Protein AF-A0A9D5Z5T9-F1 (afdb_monomer)

Structure (mmCIF, N/CA/C/O backbone):
data_AF-A0A9D5Z5T9-F1
#
_entry.id   AF-A0A9D5Z5T9-F1
#
loop_
_atom_site.group_PDB
_atom_site.id
_atom_site.type_symbol
_atom_site.label_atom_id
_atom_site.label_alt_id
_atom_site.label_comp_id
_atom_site.label_asym_id
_atom_site.label_entity_id
_atom_site.label_seq_id
_atom_site.pdbx_PDB_ins_code
_atom_site.Cartn_x
_atom_site.Cartn_y
_atom_site.Cartn_z
_atom_site.occupancy
_atom_site.B_iso_or_equiv
_atom_site.auth_seq_id
_atom_site.auth_comp_id
_atom_site.auth_asym_id
_atom_site.auth_atom_id
_atom_site.pdbx_PDB_model_num
ATOM 1 N N . MET A 1 1 ? -30.101 -2.945 48.707 1.00 80.62 1 MET A N 1
ATOM 2 C CA . MET A 1 1 ? -30.154 -3.036 50.178 1.00 80.62 1 MET A CA 1
ATOM 3 C C . MET A 1 1 ? -31.495 -2.490 50.604 1.00 80.62 1 MET A C 1
ATOM 5 O O . MET A 1 1 ? -31.836 -1.400 50.156 1.00 80.62 1 MET A O 1
ATOM 9 N N . ASP A 1 2 ? -32.255 -3.248 51.387 1.00 92.38 2 ASP A N 1
ATOM 10 C CA . ASP A 1 2 ? -33.464 -2.722 52.011 1.00 92.38 2 ASP A CA 1
ATOM 11 C C . ASP A 1 2 ? -33.043 -1.809 53.168 1.00 92.38 2 ASP A C 1
ATOM 13 O O . ASP A 1 2 ? -32.419 -2.242 54.134 1.00 92.38 2 ASP A O 1
ATOM 17 N N . THR A 1 3 ? -33.300 -0.510 53.030 1.00 92.19 3 THR A N 1
ATOM 18 C CA . THR A 1 3 ? -32.899 0.470 54.041 1.00 92.19 3 THR A CA 1
ATOM 19 C C . THR A 1 3 ? -33.743 0.369 55.304 1.00 92.19 3 THR A C 1
ATOM 21 O O . THR A 1 3 ? -33.235 0.681 56.374 1.00 92.19 3 THR A O 1
ATOM 24 N N . HIS A 1 4 ? -35.000 -0.073 55.210 1.00 93.19 4 HIS A N 1
ATOM 25 C CA . HIS A 1 4 ? -35.874 -0.205 56.374 1.00 93.19 4 HIS A CA 1
ATOM 26 C C . HIS A 1 4 ? -35.489 -1.406 57.229 1.00 93.19 4 HIS A C 1
ATOM 28 O O . HIS A 1 4 ? -35.455 -1.284 58.452 1.00 93.19 4 HIS A O 1
ATOM 34 N N . GLU A 1 5 ? -35.138 -2.526 56.595 1.00 95.56 5 GLU A N 1
ATOM 35 C CA . GLU A 1 5 ? -34.626 -3.704 57.298 1.00 95.56 5 GLU A CA 1
ATOM 36 C C . GLU A 1 5 ? -33.344 -3.364 58.070 1.00 95.56 5 GLU A C 1
ATOM 38 O O . GLU A 1 5 ? -33.269 -3.597 59.273 1.00 95.56 5 GLU A O 1
ATOM 43 N N . VAL A 1 6 ? -32.380 -2.703 57.418 1.00 95.56 6 VAL A N 1
ATOM 44 C CA . VAL A 1 6 ? -31.098 -2.341 58.046 1.00 95.56 6 VAL A CA 1
ATOM 45 C C . VAL A 1 6 ? -31.261 -1.313 59.168 1.00 95.56 6 VAL A C 1
ATOM 47 O O . VAL A 1 6 ? -30.614 -1.444 60.204 1.00 95.56 6 VAL A O 1
ATOM 50 N N . ILE A 1 7 ? -32.135 -0.312 59.010 1.00 96.50 7 ILE A N 1
ATOM 51 C CA . ILE A 1 7 ? -32.468 0.615 60.108 1.00 96.50 7 ILE A CA 1
ATOM 52 C C . ILE A 1 7 ? -33.096 -0.159 61.278 1.00 96.50 7 ILE A C 1
ATOM 54 O O . ILE A 1 7 ? -32.720 0.061 62.430 1.00 96.50 7 ILE A O 1
ATOM 58 N N . GLY A 1 8 ? -33.996 -1.106 60.995 1.00 96.12 8 GLY A N 1
ATOM 59 C CA . GLY A 1 8 ? -34.586 -1.995 61.998 1.00 96.12 8 GLY A CA 1
ATOM 60 C C . GLY A 1 8 ? -33.529 -2.775 62.782 1.00 96.12 8 GLY A C 1
ATOM 61 O O . GLY A 1 8 ? -33.534 -2.741 64.009 1.00 96.12 8 GLY A O 1
ATOM 62 N N . THR A 1 9 ? -32.566 -3.392 62.095 1.00 95.62 9 THR A N 1
ATOM 63 C CA . THR A 1 9 ? -31.444 -4.107 62.724 1.00 95.62 9 THR A CA 1
ATOM 64 C C . THR A 1 9 ? -30.583 -3.184 63.590 1.00 95.62 9 THR A C 1
ATOM 66 O O . THR A 1 9 ? -30.284 -3.510 64.735 1.00 95.62 9 THR A O 1
ATOM 69 N N . LEU A 1 10 ? -30.213 -2.002 63.087 1.00 95.50 10 LEU A N 1
ATOM 70 C CA . LEU A 1 10 ? -29.382 -1.043 63.826 1.00 95.50 10 LEU A CA 1
ATOM 71 C C . LEU A 1 10 ? -30.065 -0.545 65.110 1.00 95.50 10 LEU A C 1
ATOM 73 O O . LEU A 1 10 ? -29.407 -0.397 66.137 1.00 95.50 10 LEU A O 1
ATOM 77 N N . THR A 1 11 ? -31.381 -0.329 65.070 1.00 96.06 11 THR A N 1
ATOM 78 C CA . THR A 1 11 ? -32.150 0.113 66.247 1.00 96.06 11 THR A CA 1
ATOM 79 C C . THR A 1 11 ? -32.415 -1.011 67.253 1.00 96.06 11 THR A C 1
ATOM 81 O O . THR A 1 11 ? -32.335 -0.775 68.453 1.00 96.06 11 THR A O 1
ATOM 84 N N . ALA A 1 12 ? -32.707 -2.233 66.795 1.00 95.56 12 ALA A N 1
ATOM 85 C CA . ALA A 1 12 ? -33.095 -3.342 67.671 1.00 95.56 12 ALA A CA 1
ATOM 86 C C . ALA A 1 12 ? -31.909 -4.150 68.223 1.00 95.56 12 ALA A C 1
ATOM 88 O O . ALA A 1 12 ? -31.995 -4.692 69.322 1.00 95.56 12 ALA A O 1
ATOM 89 N N . GLU A 1 13 ? -30.822 -4.262 67.459 1.00 95.19 13 GLU A N 1
ATOM 90 C CA . GLU A 1 13 ? -29.711 -5.179 67.752 1.00 95.19 13 GLU A CA 1
ATOM 91 C C . GLU A 1 13 ? -28.433 -4.442 68.183 1.00 95.19 13 GLU A C 1
ATOM 93 O O . GLU A 1 13 ? -27.592 -5.007 68.880 1.00 95.19 13 GLU A O 1
ATOM 98 N N . TYR A 1 14 ? -28.313 -3.159 67.824 1.00 93.25 14 TYR A N 1
ATOM 99 C CA . TYR A 1 14 ? -27.165 -2.303 68.148 1.00 93.25 14 TYR A CA 1
ATOM 100 C C . TYR A 1 14 ? -27.533 -1.080 69.008 1.00 93.25 14 TYR A C 1
ATOM 102 O O . TYR A 1 14 ? -26.662 -0.252 69.271 1.00 93.25 14 TYR A O 1
ATOM 110 N N . ASP A 1 15 ? -28.795 -0.983 69.452 1.00 94.88 15 ASP A N 1
ATOM 111 C CA . ASP A 1 15 ? -29.329 0.045 70.368 1.00 94.88 15 ASP A CA 1
ATOM 112 C C . ASP A 1 15 ? -29.079 1.498 69.903 1.00 94.88 15 ASP A C 1
ATOM 114 O O . ASP A 1 15 ? -28.952 2.428 70.699 1.00 94.88 15 ASP A O 1
ATOM 118 N N . LEU A 1 16 ? -28.977 1.702 68.584 1.00 96.81 16 LEU A N 1
ATOM 119 C CA . LEU A 1 16 ? -28.873 3.029 67.978 1.00 96.81 16 LEU A CA 1
ATOM 120 C C . LEU A 1 16 ? -30.243 3.703 67.999 1.00 96.81 16 LEU A C 1
ATOM 122 O O . LEU A 1 16 ? -31.250 3.095 67.628 1.00 96.81 16 LEU A O 1
ATOM 126 N N . ASP A 1 17 ? -30.291 4.990 68.342 1.00 96.56 17 ASP A N 1
ATOM 127 C CA . ASP A 1 17 ? -31.519 5.747 68.117 1.00 96.56 17 ASP A CA 1
ATOM 128 C C . ASP A 1 17 ? -31.805 5.875 66.608 1.00 96.56 17 ASP A C 1
ATOM 130 O O . ASP A 1 17 ? -30.920 5.734 65.757 1.00 96.56 17 ASP A O 1
ATOM 134 N N . LEU A 1 18 ? -33.062 6.157 66.261 1.00 95.88 18 LEU A N 1
ATOM 135 C CA . LEU A 1 18 ? -33.496 6.219 64.866 1.00 95.88 18 LEU A CA 1
ATOM 136 C C . LEU A 1 18 ? -32.648 7.186 64.018 1.00 95.88 18 LEU A C 1
ATOM 138 O O . LEU A 1 18 ? -32.302 6.859 62.885 1.00 95.88 18 LEU A O 1
ATOM 142 N N . LYS A 1 19 ? -32.259 8.345 64.566 1.00 96.62 19 LYS A N 1
ATOM 143 C CA . LYS A 1 19 ? -31.452 9.334 63.835 1.00 96.62 19 LYS A CA 1
ATOM 144 C C . LYS A 1 19 ? -30.030 8.837 63.614 1.00 96.62 19 LYS A C 1
ATOM 146 O O . LYS A 1 19 ? -29.454 9.087 62.556 1.00 96.62 19 LYS A O 1
ATOM 151 N N . GLN A 1 20 ? -29.453 8.147 64.596 1.00 96.00 20 GLN A N 1
ATOM 152 C CA . GLN A 1 20 ? -28.131 7.540 64.457 1.00 96.00 20 GLN A CA 1
ATOM 153 C C . GLN A 1 20 ? -28.142 6.431 63.394 1.00 96.00 20 GLN A C 1
ATOM 155 O O . GLN A 1 20 ? -27.267 6.414 62.526 1.00 96.00 20 GLN A O 1
ATOM 160 N N . ALA A 1 21 ? -29.158 5.559 63.399 1.00 96.50 21 ALA A N 1
ATOM 161 C CA . ALA A 1 21 ? -29.320 4.497 62.404 1.00 96.50 21 ALA A CA 1
ATOM 162 C C . ALA A 1 21 ? -29.515 5.052 60.978 1.00 96.50 21 ALA A C 1
ATOM 164 O O . ALA A 1 21 ? -28.850 4.608 60.037 1.00 96.50 21 ALA A O 1
ATOM 165 N N . GLU A 1 22 ? -30.364 6.071 60.814 1.00 96.06 22 GLU A N 1
ATOM 166 C CA . GLU A 1 22 ? -30.554 6.779 59.540 1.00 96.06 22 GLU A CA 1
ATOM 167 C C . GLU A 1 22 ? -29.256 7.437 59.046 1.00 96.06 22 GLU A C 1
ATOM 169 O O . GLU A 1 22 ? -28.926 7.345 57.861 1.00 96.06 22 GLU A O 1
ATOM 174 N N . GLY A 1 23 ? -28.485 8.053 59.950 1.00 96.62 23 GLY A N 1
ATOM 175 C CA . GLY A 1 23 ? -27.200 8.677 59.632 1.00 96.62 23 GLY A CA 1
ATOM 176 C C . GLY A 1 23 ? -26.162 7.685 59.100 1.00 96.62 23 GLY A C 1
ATOM 177 O O . GLY A 1 23 ? -25.487 7.973 58.108 1.00 96.62 23 GLY A O 1
ATOM 178 N N . VAL A 1 24 ? -26.068 6.494 59.705 1.00 95.19 24 VAL A N 1
ATOM 179 C CA . VAL A 1 24 ? -25.183 5.412 59.234 1.00 95.19 24 VAL A CA 1
ATOM 180 C C . VAL A 1 24 ? -25.603 4.935 57.845 1.00 95.19 24 VAL A C 1
ATOM 182 O O . VAL A 1 24 ? -24.772 4.874 56.936 1.00 95.19 24 VAL A O 1
ATOM 185 N N . VAL A 1 25 ? -26.893 4.645 57.647 1.00 95.88 25 VAL A N 1
ATOM 186 C CA . VAL A 1 25 ? -27.412 4.187 56.348 1.00 95.88 25 VAL A CA 1
ATOM 187 C C . VAL A 1 25 ? -27.196 5.236 55.259 1.00 95.88 25 VAL A C 1
ATOM 189 O O . VAL A 1 25 ? -26.814 4.887 54.139 1.00 95.88 25 VAL A O 1
ATOM 192 N N . TYR A 1 26 ? -27.366 6.520 55.580 1.00 95.00 2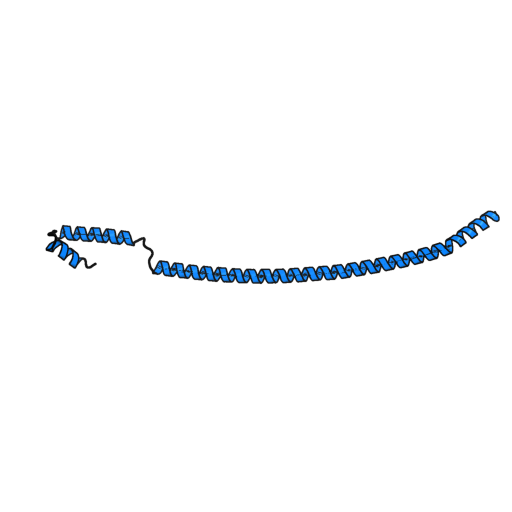6 TYR A N 1
ATOM 193 C CA . TYR A 1 26 ? -27.081 7.615 54.659 1.00 95.00 26 TYR A CA 1
ATOM 194 C C . TYR A 1 26 ? -25.601 7.663 54.258 1.00 95.00 26 TYR A C 1
ATOM 196 O O . TYR A 1 26 ? -25.303 7.688 53.064 1.00 95.00 26 TYR A O 1
ATOM 204 N N . ALA A 1 27 ? -24.676 7.627 55.225 1.00 94.25 27 ALA A N 1
ATOM 205 C CA . ALA A 1 27 ? -23.237 7.681 54.960 1.00 94.25 27 ALA A CA 1
ATOM 206 C C . ALA A 1 27 ? -22.758 6.492 54.108 1.00 94.25 27 ALA A C 1
ATOM 208 O O . ALA A 1 27 ? -22.006 6.677 53.149 1.00 94.25 27 ALA A O 1
ATOM 209 N N . VAL A 1 28 ? -23.248 5.283 54.405 1.00 94.06 28 VAL A N 1
ATOM 210 C CA . VAL A 1 28 ? -22.933 4.070 53.635 1.00 94.06 28 VAL A CA 1
ATOM 211 C C . VAL A 1 28 ? -23.498 4.155 52.217 1.00 94.06 28 VAL A C 1
ATOM 213 O O . VAL A 1 28 ? -22.793 3.846 51.258 1.00 94.06 28 VAL A O 1
ATOM 216 N N . ARG A 1 29 ? -24.746 4.612 52.050 1.00 91.12 29 ARG A N 1
ATOM 217 C CA . ARG A 1 29 ? -25.364 4.769 50.726 1.00 91.12 29 ARG A CA 1
ATOM 218 C C . ARG A 1 29 ? -24.644 5.818 49.880 1.00 91.12 29 ARG A C 1
ATOM 220 O O . ARG A 1 29 ? -24.402 5.562 48.705 1.00 91.12 29 ARG A O 1
ATOM 227 N N . GLN A 1 30 ? -24.300 6.963 50.468 1.00 90.94 30 GLN A N 1
ATOM 228 C CA . GLN A 1 30 ? -23.502 8.007 49.819 1.00 90.94 30 GLN A CA 1
ATOM 229 C C . GLN A 1 30 ? -22.150 7.459 49.361 1.00 90.94 30 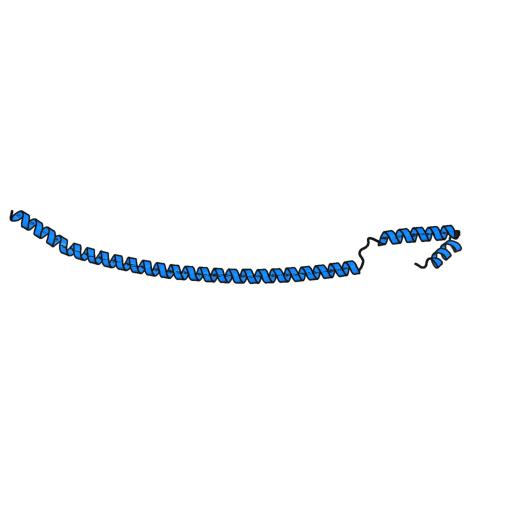GLN A C 1
ATOM 231 O O . GLN A 1 30 ? -21.839 7.532 48.176 1.00 90.94 30 GLN A O 1
ATOM 236 N N . GLY A 1 31 ? -21.394 6.825 50.266 1.00 92.38 31 GLY A N 1
ATOM 237 C CA . GLY A 1 31 ? -20.092 6.244 49.934 1.00 92.38 31 GLY A CA 1
ATOM 238 C C . GLY A 1 31 ? -20.179 5.146 48.869 1.00 92.38 31 GLY A C 1
ATOM 239 O O . GLY A 1 31 ? -19.303 5.041 48.012 1.00 92.38 31 GLY A O 1
ATOM 240 N N . HIS A 1 32 ? -21.250 4.345 48.874 1.00 91.75 32 HIS A N 1
ATOM 241 C CA . HIS A 1 32 ? -21.482 3.341 47.836 1.00 91.75 32 HIS A CA 1
ATOM 242 C C . HIS A 1 32 ? -21.801 3.988 46.483 1.00 91.75 32 HIS A C 1
ATOM 244 O O . HIS A 1 32 ? -21.208 3.601 45.482 1.00 91.75 32 HIS A O 1
ATOM 250 N N . SER A 1 33 ? -22.681 4.996 46.454 1.00 90.94 33 SER A N 1
ATOM 251 C CA . SER A 1 33 ? -23.035 5.735 45.234 1.00 90.94 33 SER A CA 1
ATOM 252 C C . SER A 1 33 ? -21.807 6.391 44.603 1.00 90.94 33 SER A C 1
ATOM 254 O O . SER A 1 33 ? -21.556 6.201 43.417 1.00 90.94 33 SER A O 1
ATOM 256 N N . SER A 1 34 ? -20.988 7.078 45.404 1.00 91.12 34 SER A N 1
ATOM 257 C CA . SER A 1 34 ? -19.768 7.725 44.912 1.00 91.12 34 SER A CA 1
ATOM 258 C C . SER A 1 34 ? -18.725 6.716 44.421 1.00 91.12 34 SER A C 1
ATOM 260 O O . SER A 1 34 ? -17.978 7.002 43.492 1.00 91.12 34 SER A O 1
ATOM 262 N N . SER A 1 35 ? -18.664 5.522 45.023 1.00 91.94 35 SER A N 1
ATOM 263 C CA . SER A 1 35 ? -17.709 4.479 44.619 1.00 91.94 35 SER A CA 1
ATOM 264 C C . SER A 1 35 ? -18.057 3.832 43.276 1.00 91.94 35 SER A C 1
ATOM 266 O O . SER A 1 35 ? -17.157 3.338 42.600 1.00 91.94 35 SER A O 1
ATOM 268 N N . ILE A 1 36 ? -19.338 3.806 42.888 1.00 93.88 36 ILE A N 1
ATOM 269 C CA . ILE A 1 36 ? -19.776 3.166 41.637 1.00 93.88 36 ILE A CA 1
ATOM 270 C C . ILE A 1 36 ? -19.909 4.137 40.457 1.00 93.88 36 ILE A C 1
ATOM 272 O O . ILE A 1 36 ? -19.897 3.677 39.321 1.00 93.88 36 ILE A O 1
ATOM 276 N N . GLU A 1 37 ? -19.991 5.452 40.695 1.00 91.38 37 GLU A N 1
ATOM 277 C CA . GLU A 1 37 ? -20.187 6.477 39.649 1.00 91.38 37 GLU A CA 1
ATOM 278 C C . GLU A 1 37 ? -19.117 6.477 38.542 1.00 91.38 37 GLU A C 1
ATOM 280 O O . GLU A 1 37 ? -19.405 6.881 37.420 1.00 91.38 37 GLU A O 1
ATOM 285 N N . GLY A 1 38 ? -17.897 6.012 38.826 1.00 90.31 38 GLY A N 1
ATOM 286 C CA . GLY A 1 38 ? -16.797 5.958 37.852 1.00 90.31 38 GLY A CA 1
ATOM 287 C C . GLY A 1 38 ? -16.524 4.574 37.259 1.00 90.31 38 GLY A C 1
ATOM 288 O O . GLY A 1 38 ? -15.546 4.409 36.529 1.00 90.31 38 GLY A O 1
ATOM 289 N N . LEU A 1 39 ? -17.315 3.558 37.611 1.00 95.50 39 LEU A N 1
ATOM 290 C CA . LEU A 1 39 ? -17.077 2.201 37.132 1.00 95.50 39 LEU A CA 1
ATOM 291 C C . LEU A 1 39 ? -17.661 2.016 35.735 1.00 95.50 39 LEU A C 1
ATOM 293 O O . LEU A 1 39 ? -18.821 2.334 35.488 1.00 95.50 39 LEU A O 1
ATOM 297 N N . ALA A 1 40 ? -16.868 1.418 34.845 1.00 96.25 40 ALA A N 1
ATOM 298 C CA . ALA A 1 40 ? -17.359 0.991 33.545 1.00 96.25 40 ALA A CA 1
ATOM 299 C C . ALA A 1 40 ? -18.484 -0.036 33.718 1.00 96.25 40 ALA A C 1
ATOM 301 O O . ALA A 1 40 ? -18.361 -1.035 34.438 1.00 96.25 40 ALA A O 1
ATOM 302 N N . THR A 1 41 ? -19.586 0.205 33.026 1.00 96.62 41 THR A N 1
ATOM 303 C CA . THR A 1 41 ? -20.733 -0.686 32.982 1.00 96.62 41 THR A CA 1
ATOM 304 C C . THR A 1 41 ? -20.519 -1.788 31.944 1.00 96.62 41 THR A C 1
ATOM 306 O O . THR A 1 41 ? -19.634 -1.746 31.087 1.00 96.62 41 THR A O 1
ATOM 309 N N . LYS A 1 42 ? -21.379 -2.810 31.984 1.00 97.81 42 LYS A N 1
ATOM 310 C CA . LYS A 1 42 ? -21.413 -3.830 30.925 1.00 97.81 42 LYS A CA 1
ATOM 311 C C . LYS A 1 42 ? -21.786 -3.242 29.562 1.00 97.81 42 LYS A C 1
ATOM 313 O O . LYS A 1 42 ? -21.397 -3.820 28.552 1.00 97.81 42 LYS A O 1
ATOM 318 N N . GLN A 1 43 ? -22.542 -2.142 29.552 1.00 97.69 43 GLN A N 1
ATOM 319 C CA . GLN A 1 43 ? -22.916 -1.445 28.328 1.00 97.69 43 GLN A CA 1
ATOM 320 C C . GLN A 1 43 ? -21.682 -0.787 27.708 1.00 97.69 43 GLN A C 1
ATOM 322 O O . GLN A 1 43 ? -21.366 -1.102 26.567 1.00 97.69 43 GLN A O 1
ATOM 327 N N . ASP A 1 44 ? -20.903 -0.040 28.499 1.00 97.81 44 ASP A N 1
ATOM 328 C CA . ASP A 1 44 ? -19.656 0.594 28.037 1.00 97.81 44 ASP A CA 1
ATOM 329 C C . ASP A 1 44 ? -18.690 -0.438 27.434 1.00 97.81 44 ASP A C 1
ATOM 331 O O . ASP A 1 44 ? -18.130 -0.246 26.356 1.00 97.81 44 ASP A O 1
ATOM 335 N N . LEU A 1 45 ? -18.543 -1.596 28.090 1.00 98.25 45 LEU A N 1
ATOM 336 C CA . LEU A 1 45 ? -17.719 -2.693 27.573 1.00 98.25 45 LEU A CA 1
ATOM 337 C C . LEU A 1 45 ? -18.260 -3.285 26.262 1.00 98.25 45 LEU A C 1
ATOM 339 O O . LEU A 1 45 ? -17.483 -3.719 25.409 1.00 98.25 45 LEU A O 1
ATOM 343 N N . SER A 1 46 ? -19.584 -3.367 26.117 1.00 98.38 46 SER A N 1
ATOM 344 C CA . SER A 1 46 ? -20.234 -3.874 24.906 1.00 98.38 46 SER A CA 1
ATOM 345 C C . SER A 1 46 ? -20.062 -2.911 23.733 1.00 98.38 46 SER A C 1
ATOM 347 O O . SER A 1 46 ? -19.816 -3.365 22.611 1.00 98.38 46 SER A O 1
ATOM 349 N N . ASP A 1 47 ? -20.149 -1.612 23.999 1.00 98.38 47 ASP A N 1
ATOM 350 C CA . ASP A 1 47 ? -20.009 -0.558 22.999 1.00 98.38 47 ASP A CA 1
ATOM 351 C C . ASP A 1 47 ? -18.565 -0.503 22.498 1.00 98.38 47 ASP A C 1
ATOM 353 O O . ASP A 1 47 ? -18.336 -0.730 21.311 1.00 98.38 47 ASP A O 1
ATOM 357 N N . VAL A 1 48 ? -17.579 -0.433 23.402 1.00 98.56 48 VAL A N 1
ATOM 358 C CA . VAL A 1 48 ? -16.147 -0.499 23.045 1.00 98.56 48 VAL A CA 1
ATOM 359 C C . VAL A 1 48 ? -15.813 -1.781 22.275 1.00 98.56 48 VAL A C 1
ATOM 361 O O . VAL A 1 48 ? -15.071 -1.764 21.294 1.00 98.56 48 VAL A O 1
ATOM 364 N N . ARG A 1 49 ? -16.373 -2.932 22.672 1.00 98.56 49 ARG A N 1
ATOM 365 C CA . ARG A 1 49 ? -16.171 -4.194 21.938 1.00 98.56 49 ARG A CA 1
ATOM 366 C C . ARG A 1 49 ? -16.740 -4.132 20.520 1.00 98.56 49 ARG A C 1
ATOM 368 O O . ARG A 1 49 ? -16.210 -4.802 19.633 1.00 98.56 49 ARG A O 1
ATOM 375 N N . THR A 1 50 ? -17.849 -3.430 20.327 1.00 98.50 50 THR A N 1
ATOM 376 C CA . THR A 1 50 ? -18.503 -3.298 19.023 1.00 98.50 50 THR A CA 1
ATOM 377 C C . THR A 1 50 ? -17.721 -2.342 18.133 1.00 98.50 50 THR A C 1
ATOM 379 O O . THR A 1 50 ? -17.410 -2.721 17.007 1.00 98.50 50 THR A O 1
ATOM 382 N N . GLU A 1 51 ? -17.313 -1.191 18.665 1.00 98.56 51 GLU A N 1
ATOM 383 C CA . GLU A 1 51 ? -16.442 -0.225 17.986 1.00 98.56 51 GLU A CA 1
ATOM 384 C C . GLU A 1 51 ? -15.132 -0.882 17.544 1.00 98.56 51 GLU A C 1
ATOM 386 O O . GLU A 1 51 ? -14.840 -0.926 16.355 1.00 98.56 51 GLU A O 1
ATOM 391 N N . LEU A 1 52 ? -14.417 -1.557 18.451 1.00 98.75 52 LEU A N 1
ATOM 392 C CA . LEU A 1 52 ? -13.167 -2.241 18.102 1.00 98.75 52 LEU A CA 1
ATOM 393 C C . LEU A 1 52 ? -13.350 -3.322 17.031 1.00 98.75 52 LEU A C 1
ATOM 395 O O . LEU A 1 52 ? -12.459 -3.556 16.218 1.00 98.75 52 LEU A O 1
ATOM 399 N N . LYS A 1 53 ? -14.487 -4.025 17.019 1.00 98.56 53 LYS A N 1
ATOM 400 C CA . LYS A 1 53 ? -14.771 -5.003 15.960 1.00 98.56 53 LYS A CA 1
ATOM 401 C C . LYS A 1 53 ? -14.999 -4.335 14.612 1.00 98.56 53 LYS A C 1
ATOM 403 O O . LYS A 1 53 ? -14.600 -4.918 13.605 1.00 98.56 53 LYS A O 1
ATOM 408 N N . GLN A 1 54 ? -15.659 -3.182 14.612 1.00 98.62 54 GLN A N 1
ATOM 409 C CA . GLN A 1 54 ? -15.896 -2.394 13.414 1.00 98.62 54 GLN A CA 1
ATOM 410 C C . GLN A 1 54 ? -14.568 -1.847 12.880 1.00 98.62 54 GLN A C 1
ATOM 412 O O . GLN A 1 54 ? -14.219 -2.163 11.748 1.00 98.62 54 GLN A O 1
ATOM 417 N N . ASP A 1 55 ? -13.757 -1.214 13.729 1.00 98.69 55 ASP A N 1
ATOM 418 C CA . ASP A 1 55 ? -12.430 -0.69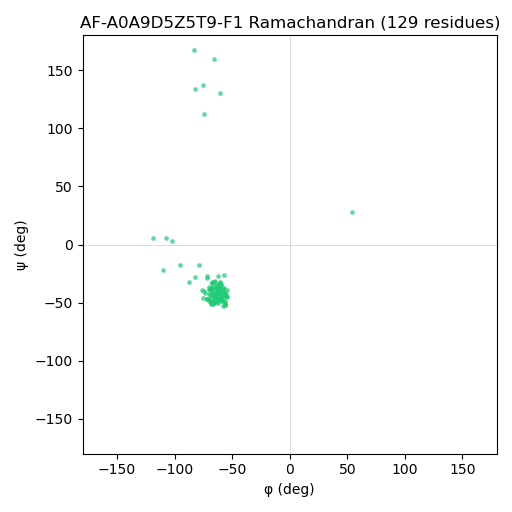9 13.364 1.00 98.69 55 ASP A CA 1
ATOM 419 C C . ASP A 1 55 ? -11.529 -1.797 12.778 1.00 98.69 55 ASP A C 1
ATOM 421 O O . ASP A 1 55 ? -10.881 -1.619 11.747 1.00 98.69 55 ASP A O 1
ATOM 425 N N . ILE A 1 56 ? -11.515 -2.986 13.395 1.00 98.75 56 ILE A N 1
ATOM 426 C CA . ILE A 1 56 ? -10.757 -4.136 12.879 1.00 98.75 56 ILE A CA 1
ATOM 427 C C . ILE A 1 56 ? -11.282 -4.584 11.508 1.00 98.75 56 ILE A C 1
ATOM 429 O O . ILE A 1 56 ? -10.495 -5.005 10.654 1.00 98.75 56 ILE A O 1
ATOM 433 N N . ALA A 1 57 ? -12.600 -4.565 11.296 1.00 98.62 57 ALA A N 1
ATOM 434 C CA . ALA A 1 57 ? -13.194 -4.939 10.018 1.00 98.62 57 ALA A CA 1
ATOM 435 C C . ALA A 1 57 ? -12.850 -3.923 8.921 1.00 98.62 57 ALA A C 1
ATOM 437 O O . ALA A 1 57 ? -12.497 -4.344 7.816 1.00 98.62 57 ALA A O 1
ATOM 438 N N . ASP A 1 58 ? -12.883 -2.634 9.252 1.00 98.69 58 ASP A N 1
ATOM 439 C CA . ASP A 1 58 ? -12.599 -1.533 8.335 1.00 98.69 58 ASP A CA 1
ATOM 440 C C . ASP A 1 58 ? -11.123 -1.527 7.927 1.00 98.69 58 ASP A C 1
ATOM 442 O O . ASP A 1 58 ? -10.823 -1.647 6.740 1.00 98.69 58 ASP A O 1
ATOM 446 N N . VAL A 1 59 ? -10.192 -1.597 8.886 1.00 98.81 59 VAL A N 1
ATOM 447 C CA . VAL A 1 59 ? -8.748 -1.719 8.595 1.00 98.81 59 VAL A CA 1
ATOM 448 C C . VAL A 1 59 ? -8.448 -2.959 7.746 1.00 98.81 59 VAL A C 1
ATOM 450 O O . VAL A 1 59 ? -7.613 -2.937 6.842 1.00 98.81 59 VAL A O 1
ATOM 453 N N . LYS A 1 60 ? -9.136 -4.079 7.998 1.00 98.69 60 LYS A N 1
ATOM 454 C CA . LYS A 1 60 ? -8.968 -5.296 7.191 1.00 98.69 60 LYS A CA 1
ATOM 455 C C . LYS A 1 60 ? -9.488 -5.124 5.761 1.00 98.69 60 LYS A C 1
ATOM 457 O O . LYS A 1 60 ? -8.967 -5.785 4.859 1.00 98.69 60 LYS A O 1
ATOM 462 N N . ALA A 1 61 ? -10.533 -4.327 5.556 1.00 98.56 61 ALA A N 1
ATOM 463 C CA . ALA A 1 61 ? -11.060 -4.022 4.233 1.00 98.56 61 ALA A CA 1
ATOM 464 C C . ALA A 1 61 ? -10.112 -3.087 3.471 1.00 98.56 61 ALA A C 1
ATOM 466 O O . ALA A 1 61 ? -9.747 -3.415 2.343 1.00 98.56 61 ALA A O 1
ATOM 467 N N . GLU A 1 62 ? -9.641 -2.018 4.117 1.00 98.69 62 GLU A N 1
ATOM 468 C CA . GLU A 1 62 ? -8.653 -1.079 3.568 1.00 98.69 62 GLU A CA 1
ATOM 469 C C . GLU A 1 62 ? -7.375 -1.805 3.139 1.00 98.69 62 GLU A C 1
ATOM 471 O O . GLU A 1 62 ? -7.011 -1.775 1.968 1.00 98.69 62 GLU A O 1
ATOM 476 N N . LEU A 1 63 ? -6.775 -2.611 4.023 1.00 98.75 63 LEU A N 1
ATOM 477 C CA . LEU A 1 63 ? -5.563 -3.367 3.685 1.00 98.75 63 LEU A CA 1
ATOM 478 C C . LEU A 1 63 ? -5.760 -4.339 2.512 1.00 98.75 63 LEU A C 1
ATOM 480 O O . LEU A 1 63 ? -4.834 -4.587 1.742 1.00 98.75 63 LEU A O 1
ATOM 484 N N . LYS A 1 64 ? -6.950 -4.932 2.358 1.00 98.62 64 LYS A N 1
ATOM 485 C CA . LYS A 1 64 ? -7.241 -5.793 1.200 1.00 98.62 64 LYS A CA 1
ATOM 486 C C . LYS A 1 64 ? -7.346 -4.996 -0.095 1.00 98.62 64 LYS A C 1
ATOM 488 O O . LYS A 1 64 ? -6.953 -5.521 -1.142 1.00 98.62 64 LYS A O 1
ATOM 493 N N . GLN A 1 65 ? -7.908 -3.795 -0.022 1.00 98.62 65 GLN A N 1
ATOM 494 C CA . GLN A 1 65 ? -8.016 -2.893 -1.157 1.00 98.62 65 GLN A CA 1
ATOM 495 C C . GLN A 1 65 ? -6.619 -2.433 -1.585 1.00 98.62 65 GLN A C 1
ATOM 497 O O . GLN A 1 65 ? -6.236 -2.707 -2.719 1.00 98.62 65 GLN A O 1
ATOM 502 N N . ASP A 1 66 ? -5.805 -1.942 -0.649 1.00 98.69 66 ASP A N 1
ATOM 503 C CA . ASP A 1 66 ? -4.420 -1.522 -0.898 1.00 98.69 66 ASP A CA 1
ATOM 504 C C . ASP A 1 66 ? -3.582 -2.637 -1.541 1.00 98.69 66 ASP A C 1
ATOM 506 O O . ASP A 1 66 ? -2.882 -2.426 -2.530 1.00 98.69 66 ASP A O 1
ATOM 510 N N . ILE A 1 67 ? -3.684 -3.871 -1.030 1.00 98.69 67 ILE A N 1
ATOM 511 C CA . ILE A 1 67 ? -2.989 -5.031 -1.616 1.00 98.69 67 ILE A CA 1
ATOM 512 C C . ILE A 1 67 ? -3.445 -5.289 -3.058 1.00 98.69 67 ILE A C 1
ATOM 514 O O . ILE A 1 67 ? -2.645 -5.709 -3.900 1.00 98.69 67 ILE A O 1
ATOM 518 N N . THR A 1 68 ? -4.733 -5.105 -3.343 1.00 98.62 68 THR A N 1
ATOM 519 C CA . THR A 1 68 ? -5.289 -5.318 -4.684 1.00 98.62 68 THR A CA 1
ATOM 520 C C . THR A 1 68 ? -4.799 -4.246 -5.649 1.00 98.62 68 THR A C 1
ATOM 522 O O . THR A 1 68 ? -4.388 -4.593 -6.759 1.00 98.62 68 THR A O 1
ATOM 525 N N . ASP A 1 69 ? -4.771 -2.995 -5.202 1.00 98.62 69 ASP A N 1
ATOM 526 C CA . ASP A 1 69 ? -4.349 -1.846 -5.998 1.00 98.62 69 ASP A CA 1
ATOM 527 C C . ASP A 1 69 ? -2.851 -1.912 -6.304 1.00 98.62 69 ASP A C 1
ATOM 529 O O . ASP A 1 69 ? -2.475 -1.942 -7.475 1.00 98.62 69 ASP A O 1
ATOM 533 N N . VAL A 1 70 ? -1.999 -2.142 -5.298 1.00 98.75 70 VAL A N 1
ATOM 534 C CA . VAL A 1 70 ? -0.550 -2.345 -5.500 1.00 98.75 70 VAL A CA 1
ATOM 535 C C . VAL A 1 70 ? -0.274 -3.518 -6.446 1.00 98.75 70 VAL A C 1
ATOM 537 O O . VAL A 1 70 ? 0.626 -3.474 -7.284 1.00 98.75 70 VAL A O 1
ATOM 540 N N . LYS A 1 71 ? -1.054 -4.601 -6.358 1.00 98.69 71 LYS A N 1
ATOM 541 C CA . LYS A 1 71 ? -0.911 -5.741 -7.275 1.00 98.69 71 LYS A CA 1
ATOM 542 C C . LYS A 1 71 ? -1.317 -5.389 -8.708 1.00 98.69 71 LYS A C 1
ATOM 544 O O . LYS A 1 71 ? -0.780 -5.994 -9.639 1.00 98.69 71 LYS A O 1
ATOM 549 N N . ALA A 1 72 ? -2.287 -4.499 -8.895 1.00 98.44 72 ALA A N 1
ATOM 550 C CA . ALA A 1 72 ? -2.690 -4.018 -10.210 1.00 98.44 72 ALA A CA 1
ATOM 551 C C . ALA A 1 72 ? -1.623 -3.088 -10.801 1.00 98.44 72 ALA A C 1
ATOM 553 O O . ALA A 1 72 ? -1.201 -3.324 -11.931 1.00 98.44 72 ALA A O 1
ATOM 554 N N . GLU A 1 73 ? -1.121 -2.136 -10.012 1.00 98.62 73 GLU A N 1
ATOM 555 C CA . GLU A 1 73 ? -0.025 -1.234 -10.388 1.00 98.62 73 GLU A CA 1
ATOM 556 C C . GLU A 1 73 ? 1.222 -2.020 -10.804 1.00 98.62 73 GLU A C 1
ATOM 558 O O . GLU A 1 73 ? 1.684 -1.892 -11.932 1.00 98.62 73 GLU A O 1
ATOM 563 N N . LEU A 1 74 ? 1.683 -2.969 -9.981 1.00 98.69 74 LEU A N 1
ATOM 564 C CA . LEU A 1 74 ? 2.847 -3.796 -10.322 1.00 98.69 74 LEU A CA 1
ATOM 565 C C . LEU A 1 74 ? 2.653 -4.621 -11.600 1.00 98.69 74 LEU A C 1
ATOM 567 O O . LEU A 1 74 ? 3.611 -4.890 -12.323 1.00 98.69 74 LEU A O 1
ATOM 571 N N . LYS A 1 75 ? 1.428 -5.074 -11.892 1.00 98.56 75 LYS A N 1
ATOM 572 C CA . LYS A 1 75 ? 1.149 -5.774 -13.155 1.00 98.56 75 LYS A CA 1
ATOM 573 C C . LYS A 1 75 ? 1.240 -4.833 -14.351 1.00 98.56 75 LYS A C 1
ATOM 575 O O . LYS A 1 75 ? 1.703 -5.286 -15.398 1.00 98.56 75 LYS A O 1
ATOM 580 N N . GLN A 1 76 ? 0.784 -3.593 -14.194 1.00 98.69 76 GLN A N 1
ATOM 581 C CA . GLN A 1 76 ? 0.874 -2.567 -15.223 1.00 98.69 76 GLN A CA 1
ATOM 582 C C . GLN A 1 76 ? 2.338 -2.196 -15.472 1.00 98.69 76 GLN A C 1
ATOM 584 O O . GLN A 1 76 ? 2.794 -2.340 -16.600 1.00 98.69 76 GLN A O 1
ATOM 589 N N . ASP A 1 77 ? 3.108 -1.905 -14.422 1.00 98.69 77 ASP A N 1
ATOM 590 C CA . ASP A 1 77 ? 4.539 -1.593 -14.528 1.00 98.69 77 ASP A CA 1
ATOM 591 C C . ASP A 1 77 ? 5.322 -2.717 -15.225 1.00 98.69 77 ASP A C 1
ATOM 593 O O . ASP A 1 77 ? 6.164 -2.480 -16.090 1.00 98.69 77 ASP A O 1
ATOM 597 N N . ILE A 1 78 ? 5.025 -3.982 -14.897 1.00 98.75 78 ILE A N 1
ATOM 598 C CA . ILE A 1 78 ? 5.639 -5.139 -15.567 1.00 98.75 78 ILE A CA 1
ATOM 599 C C . ILE A 1 78 ? 5.255 -5.205 -17.051 1.00 98.75 78 ILE A C 1
ATOM 601 O O . ILE A 1 78 ? 6.062 -5.659 -17.867 1.00 98.75 78 ILE A O 1
ATOM 605 N N . ALA A 1 79 ? 4.022 -4.843 -17.409 1.00 98.62 79 ALA A N 1
ATOM 606 C CA . ALA A 1 79 ? 3.577 -4.824 -18.798 1.00 98.62 79 ALA A CA 1
ATOM 607 C C . ALA A 1 79 ? 4.273 -3.705 -19.583 1.00 98.62 79 ALA A C 1
ATOM 609 O O . ALA A 1 79 ? 4.775 -3.973 -20.674 1.00 98.62 79 ALA A O 1
ATOM 610 N N . ASP A 1 80 ? 4.384 -2.518 -18.991 1.00 98.75 80 ASP A N 1
ATOM 611 C CA . ASP A 1 80 ? 5.034 -1.354 -19.592 1.00 98.75 80 ASP A CA 1
ATOM 612 C C . ASP A 1 80 ? 6.527 -1.624 -19.816 1.00 98.75 80 ASP A C 1
ATOM 614 O O . ASP A 1 80 ? 7.013 -1.524 -20.938 1.00 98.75 80 ASP A O 1
ATOM 618 N N . VAL A 1 81 ? 7.239 -2.155 -18.814 1.00 98.81 81 VAL A N 1
ATOM 619 C CA . VAL A 1 81 ? 8.653 -2.549 -18.973 1.00 98.81 81 VAL A CA 1
ATOM 620 C C . VAL A 1 81 ? 8.837 -3.620 -20.056 1.00 98.81 81 VAL A C 1
ATOM 622 O O . VAL A 1 81 ? 9.832 -3.621 -20.782 1.00 98.81 81 VAL A O 1
ATOM 625 N N . LYS A 1 82 ? 7.899 -4.566 -20.197 1.00 98.69 82 LYS A N 1
ATOM 626 C CA . LYS A 1 82 ? 7.960 -5.560 -21.283 1.00 98.69 82 LYS A CA 1
ATOM 627 C C . LYS A 1 82 ? 7.775 -4.922 -22.655 1.00 98.69 82 LYS A C 1
ATOM 629 O O . LYS A 1 82 ? 8.404 -5.398 -23.603 1.00 98.69 82 LYS A O 1
ATOM 634 N N . GLN A 1 83 ? 6.923 -3.906 -22.754 1.00 98.69 83 GLN A N 1
ATOM 635 C CA . GLN A 1 83 ? 6.715 -3.143 -23.977 1.00 98.69 83 GLN A CA 1
ATOM 636 C C . GLN A 1 83 ? 7.981 -2.354 -24.330 1.00 98.69 83 GLN A C 1
ATOM 638 O O . GLN A 1 83 ? 8.506 -2.545 -25.424 1.00 98.69 83 GLN A O 1
ATOM 643 N N . ASP A 1 84 ? 8.561 -1.628 -23.372 1.00 98.69 84 ASP A N 1
ATOM 644 C CA . ASP A 1 84 ? 9.820 -0.896 -23.557 1.00 98.69 84 ASP A CA 1
ATOM 645 C C . ASP A 1 84 ? 10.953 -1.820 -24.035 1.00 98.69 84 ASP A C 1
ATOM 647 O O . ASP A 1 84 ? 11.679 -1.515 -24.981 1.00 98.69 84 ASP A O 1
ATOM 651 N N . ILE A 1 85 ? 11.087 -3.009 -23.432 1.00 98.69 85 ILE A N 1
ATOM 652 C CA . ILE A 1 85 ? 12.075 -4.013 -23.862 1.00 98.69 85 ILE A CA 1
ATOM 653 C C . ILE A 1 85 ? 11.809 -4.483 -25.300 1.00 98.69 85 ILE A C 1
ATOM 655 O O . ILE A 1 85 ? 12.756 -4.742 -26.052 1.00 98.69 85 ILE A O 1
ATOM 659 N N . ALA A 1 86 ? 10.543 -4.659 -25.684 1.00 98.62 86 ALA A N 1
ATOM 660 C CA . ALA A 1 86 ? 10.184 -5.071 -27.036 1.00 98.62 86 ALA A CA 1
ATOM 661 C C . ALA A 1 86 ? 10.531 -3.981 -28.059 1.00 98.62 86 ALA A C 1
ATOM 663 O O . ALA A 1 86 ? 11.109 -4.308 -29.099 1.00 98.62 86 ALA A O 1
ATOM 664 N N . ASP A 1 87 ? 10.257 -2.722 -27.730 1.00 98.62 87 ASP A N 1
ATOM 665 C CA . ASP A 1 87 ? 10.523 -1.570 -28.588 1.00 98.62 87 ASP A CA 1
ATOM 666 C C . ASP A 1 87 ? 12.030 -1.351 -28.763 1.00 98.62 87 ASP A C 1
ATOM 668 O O . ASP A 1 87 ? 12.520 -1.366 -29.893 1.00 98.62 87 ASP A O 1
ATOM 672 N N . VAL A 1 88 ? 12.807 -1.356 -27.672 1.00 98.81 88 VAL A N 1
ATOM 673 C CA . VAL A 1 88 ? 14.283 -1.303 -27.730 1.00 98.81 88 VAL A CA 1
ATOM 674 C C . VAL A 1 88 ? 14.856 -2.453 -28.567 1.00 98.81 88 VAL A C 1
ATOM 676 O O . VAL A 1 88 ? 15.822 -2.287 -29.312 1.00 98.81 88 VAL A O 1
ATOM 679 N N . LYS A 1 89 ? 14.267 -3.653 -28.496 1.00 98.69 89 LYS A N 1
ATOM 680 C CA . LYS A 1 89 ? 14.706 -4.792 -29.318 1.00 98.69 89 LYS A CA 1
ATOM 681 C C . LYS A 1 89 ? 14.420 -4.580 -30.807 1.00 98.69 89 LYS A C 1
ATOM 683 O O . LYS A 1 89 ? 15.163 -5.113 -31.636 1.00 98.69 89 LYS A O 1
ATOM 688 N N . VAL A 1 90 ? 13.338 -3.887 -31.157 1.00 98.56 90 VAL A N 1
ATOM 689 C CA . VAL A 1 90 ? 13.023 -3.520 -32.545 1.00 98.56 90 VAL A CA 1
ATOM 690 C C . VAL A 1 90 ? 13.999 -2.457 -33.037 1.00 98.56 90 VAL A C 1
ATOM 692 O O . VAL A 1 90 ? 14.599 -2.662 -34.091 1.00 98.56 90 VAL A O 1
ATOM 695 N N . GLU A 1 91 ? 14.228 -1.405 -32.252 1.00 98.56 91 GLU A N 1
ATOM 696 C CA . GLU A 1 91 ? 15.194 -0.344 -32.564 1.00 98.56 91 GLU A CA 1
ATOM 697 C C . GLU A 1 91 ? 16.595 -0.920 -32.795 1.00 98.56 91 GLU A C 1
ATOM 699 O O . GLU A 1 91 ? 17.170 -0.743 -33.865 1.00 98.56 91 GLU A O 1
ATOM 704 N N . LEU A 1 92 ? 17.096 -1.758 -31.881 1.00 98.62 92 LEU A N 1
ATOM 705 C CA . LEU A 1 92 ? 18.408 -2.393 -32.040 1.00 98.62 92 LEU A CA 1
ATOM 706 C C . LEU A 1 92 ? 18.500 -3.292 -33.280 1.00 98.62 92 LEU A C 1
ATOM 708 O O . LEU A 1 92 ? 19.563 -3.408 -33.888 1.00 98.62 92 LEU A O 1
ATOM 712 N N . LYS A 1 93 ? 17.411 -3.966 -33.672 1.00 98.50 93 LYS A N 1
ATOM 713 C CA . LYS A 1 93 ? 17.401 -4.751 -34.917 1.00 98.50 93 LYS A CA 1
ATOM 714 C C . LYS A 1 93 ? 17.498 -3.856 -3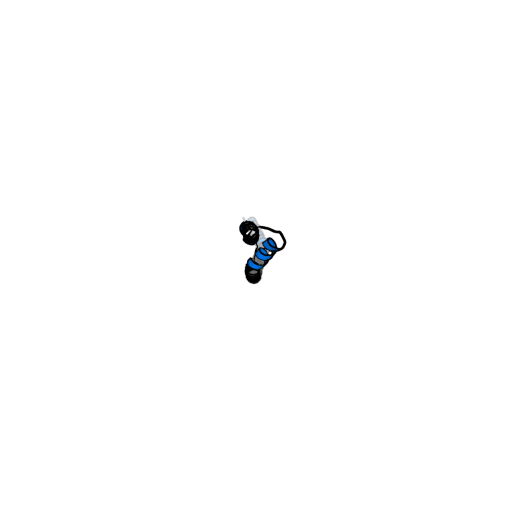6.146 1.00 98.50 93 LYS A C 1
ATOM 716 O O . LYS A 1 93 ? 18.160 -4.261 -37.102 1.00 98.50 93 LYS A O 1
ATOM 721 N N . GLN A 1 94 ? 16.836 -2.702 -36.117 1.00 98.62 94 GLN A N 1
ATOM 722 C CA . GLN A 1 94 ? 16.892 -1.715 -37.187 1.00 98.62 94 GLN A CA 1
ATOM 723 C C . GLN A 1 94 ? 18.303 -1.129 -37.292 1.00 98.62 94 GLN A C 1
ATOM 725 O O . GLN A 1 94 ? 18.909 -1.234 -38.355 1.00 98.62 94 GLN A O 1
ATOM 730 N N . ASP A 1 95 ? 18.884 -0.680 -36.179 1.00 98.62 95 ASP A N 1
ATOM 731 C CA . ASP A 1 95 ? 20.254 -0.155 -36.137 1.00 98.62 95 ASP A CA 1
ATOM 732 C C . ASP A 1 95 ? 21.273 -1.174 -36.671 1.00 98.62 95 ASP A C 1
ATOM 734 O O . ASP A 1 95 ? 22.157 -0.848 -37.463 1.00 98.62 95 ASP A O 1
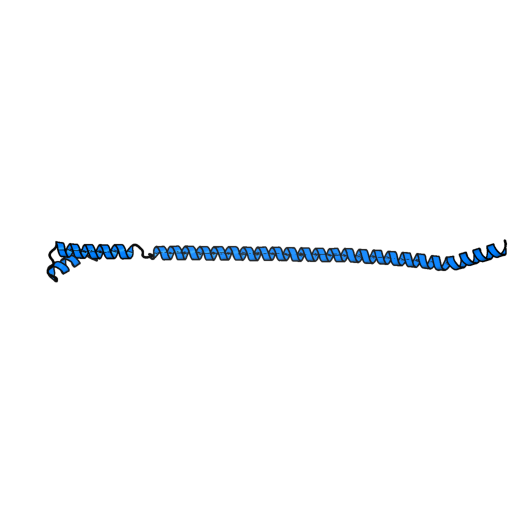ATOM 738 N N . ILE A 1 96 ? 21.138 -2.453 -36.293 1.00 98.69 96 ILE A N 1
ATOM 739 C CA . ILE A 1 96 ? 21.997 -3.528 -36.813 1.00 98.69 96 ILE A CA 1
ATOM 740 C C . ILE A 1 96 ? 21.815 -3.710 -38.328 1.00 98.69 96 ILE A C 1
ATOM 742 O O . ILE A 1 96 ? 22.786 -4.027 -39.023 1.00 98.69 96 ILE A O 1
ATOM 746 N N . ALA A 1 97 ? 20.593 -3.584 -38.850 1.00 98.50 97 ALA A N 1
ATOM 747 C CA . ALA A 1 97 ? 20.329 -3.696 -40.282 1.00 98.50 97 ALA A CA 1
ATOM 748 C C . ALA A 1 97 ? 20.959 -2.530 -41.057 1.00 98.50 97 ALA A C 1
ATOM 750 O O . ALA A 1 97 ? 21.628 -2.769 -42.065 1.00 98.50 97 ALA A O 1
ATOM 751 N N . ASP A 1 98 ? 20.829 -1.313 -40.535 1.00 98.56 98 ASP A N 1
ATOM 752 C CA . ASP A 1 98 ? 21.387 -0.101 -41.133 1.00 98.56 98 ASP A CA 1
ATOM 753 C C . ASP A 1 98 ? 22.923 -0.158 -41.142 1.00 98.56 98 ASP A C 1
ATOM 755 O O . ASP A 1 98 ? 23.550 -0.009 -42.193 1.00 98.56 98 ASP A O 1
ATOM 759 N N . VAL A 1 99 ? 23.546 -0.546 -40.021 1.00 98.69 99 VAL A N 1
ATOM 760 C CA . VAL A 1 99 ? 25.005 -0.756 -39.944 1.00 98.69 99 VAL A CA 1
ATOM 761 C C . VAL A 1 99 ? 25.477 -1.829 -40.933 1.00 98.69 99 VAL A C 1
ATOM 763 O O . VAL A 1 99 ? 26.523 -1.678 -41.568 1.00 98.69 99 VAL A O 1
ATOM 766 N N . LYS A 1 100 ? 24.722 -2.921 -41.115 1.00 98.56 100 LYS A N 1
ATOM 767 C CA . LYS A 1 100 ? 25.057 -3.940 -42.126 1.00 98.56 100 LYS A CA 1
ATOM 768 C C . LYS A 1 100 ? 25.000 -3.375 -43.543 1.00 98.56 100 LYS A C 1
ATOM 770 O O . LYS A 1 100 ? 25.863 -3.715 -44.353 1.00 98.56 100 LYS A O 1
ATOM 775 N N . GLN A 1 101 ? 24.011 -2.538 -43.850 1.00 98.50 101 GLN A N 1
ATOM 776 C CA . GLN A 1 101 ? 23.899 -1.892 -45.156 1.00 98.50 101 GLN A CA 1
ATOM 777 C C . GLN A 1 101 ? 25.081 -0.950 -45.414 1.00 98.50 101 GLN A C 1
ATOM 779 O O . GLN A 1 101 ? 25.666 -0.988 -46.502 1.00 98.50 101 GLN A O 1
ATOM 784 N N . ASP A 1 102 ? 25.484 -0.175 -44.409 1.00 98.50 102 ASP A N 1
ATOM 785 C CA . ASP A 1 102 ? 26.654 0.700 -44.491 1.00 98.50 102 ASP A CA 1
ATOM 786 C C . ASP A 1 102 ? 27.944 -0.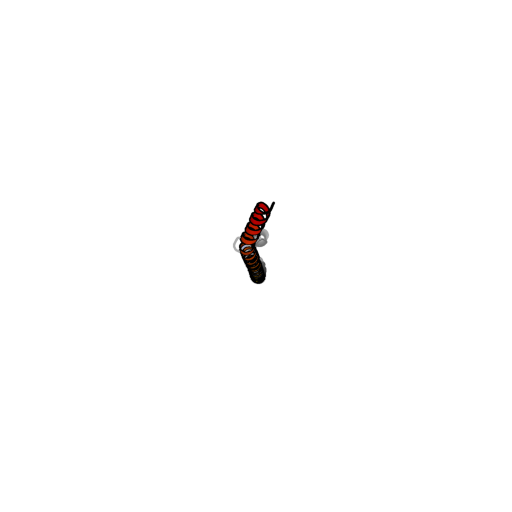090 -44.729 1.00 98.50 102 ASP A C 1
ATOM 788 O O . ASP A 1 102 ? 28.730 0.266 -45.610 1.00 98.50 102 ASP A O 1
ATOM 792 N N . ILE A 1 103 ? 28.136 -1.216 -44.032 1.00 98.50 103 ILE A N 1
ATOM 793 C CA . ILE A 1 103 ? 29.282 -2.111 -44.252 1.00 98.50 103 ILE A CA 1
ATOM 794 C C . ILE A 1 103 ? 29.313 -2.623 -45.699 1.00 98.50 103 ILE A C 1
ATOM 796 O O . ILE A 1 103 ? 30.362 -2.575 -46.342 1.00 98.50 103 ILE A O 1
ATOM 800 N N . VAL A 1 104 ? 28.177 -3.076 -46.242 1.00 98.38 104 VAL A N 1
ATOM 801 C CA . VAL A 1 104 ? 28.085 -3.550 -47.638 1.00 98.38 104 VAL A CA 1
ATOM 802 C C . VAL A 1 104 ? 28.419 -2.431 -48.630 1.00 98.38 104 VAL A C 1
ATOM 804 O O . VAL A 1 104 ? 29.110 -2.661 -49.631 1.00 98.38 104 VAL A O 1
ATOM 807 N N . ARG A 1 105 ? 27.959 -1.205 -48.359 1.00 98.31 105 ARG A N 1
ATOM 808 C CA . ARG A 1 105 ? 28.260 -0.034 -49.189 1.00 98.31 105 ARG A CA 1
ATOM 809 C C . ARG A 1 105 ? 29.748 0.315 -49.154 1.00 98.31 105 ARG A C 1
ATOM 811 O O . ARG A 1 105 ? 30.332 0.571 -50.207 1.00 98.31 105 ARG A O 1
ATOM 818 N N . ILE A 1 106 ? 30.369 0.297 -47.975 1.00 98.25 106 ILE A N 1
ATOM 819 C CA . ILE A 1 106 ? 31.808 0.539 -47.806 1.00 98.25 106 ILE A CA 1
ATOM 820 C C . ILE A 1 106 ? 32.626 -0.536 -48.531 1.00 98.25 106 ILE A C 1
ATOM 822 O O . ILE A 1 106 ? 33.530 -0.186 -49.289 1.00 98.25 106 ILE A O 1
ATOM 826 N N . ASP A 1 107 ? 32.283 -1.818 -48.374 1.00 98.25 107 ASP A N 1
ATOM 827 C CA . ASP A 1 107 ? 32.951 -2.929 -49.069 1.00 98.25 107 ASP A CA 1
ATOM 828 C C . ASP A 1 107 ? 32.880 -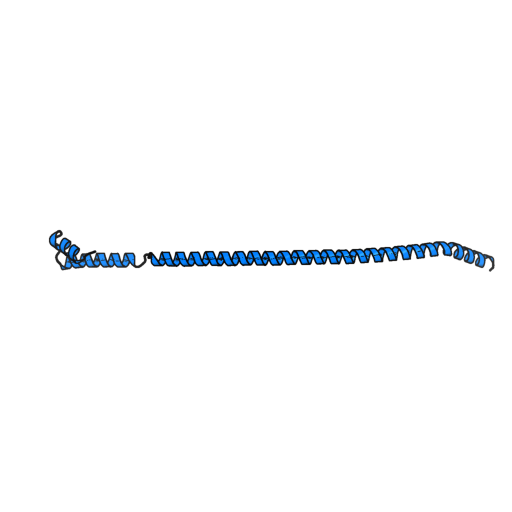2.764 -50.598 1.00 98.25 107 ASP A C 1
ATOM 830 O O . ASP A 1 107 ? 33.887 -2.899 -51.298 1.00 98.25 107 ASP A O 1
ATOM 834 N N . SER A 1 108 ? 31.714 -2.372 -51.120 1.00 97.75 108 SER A N 1
ATOM 835 C CA . SER A 1 108 ? 31.529 -2.092 -52.550 1.00 97.75 108 SER A CA 1
ATOM 836 C C . SER A 1 108 ? 32.412 -0.934 -53.033 1.00 97.75 108 SER A C 1
ATOM 838 O O . SER A 1 108 ? 33.091 -1.052 -54.057 1.00 97.75 108 SER A O 1
ATOM 840 N N . ASN A 1 109 ? 32.457 0.167 -52.274 1.00 97.25 109 ASN A N 1
ATOM 841 C CA . ASN A 1 109 ? 33.299 1.324 -52.586 1.00 97.25 109 ASN A CA 1
ATOM 842 C C . ASN A 1 109 ? 34.795 0.968 -52.557 1.00 97.25 109 ASN A C 1
ATOM 844 O O . ASN A 1 109 ? 35.547 1.392 -53.434 1.00 97.25 109 ASN A O 1
ATOM 848 N N . MET A 1 110 ? 35.232 0.165 -51.583 1.00 97.50 110 MET A N 1
ATOM 849 C CA . MET A 1 110 ? 36.617 -0.300 -51.480 1.00 97.50 110 MET A CA 1
ATOM 850 C C . MET A 1 110 ? 37.019 -1.189 -52.658 1.00 97.50 110 MET A C 1
ATOM 852 O O . MET A 1 110 ? 38.100 -1.004 -53.219 1.00 97.50 110 MET A O 1
ATOM 856 N N . LYS A 1 111 ? 36.153 -2.123 -53.072 1.00 97.19 111 LYS A N 1
ATOM 857 C CA . LYS A 1 111 ? 36.397 -2.970 -54.252 1.00 97.19 111 LYS A CA 1
ATOM 858 C C . LYS A 1 111 ? 36.563 -2.135 -55.518 1.00 97.19 111 LYS A C 1
ATOM 860 O O . LYS A 1 111 ? 37.484 -2.383 -56.296 1.00 97.19 111 LYS A O 1
ATOM 865 N N . LEU A 1 112 ? 35.715 -1.120 -55.699 1.00 97.12 112 LEU A N 1
ATOM 866 C CA . LEU A 1 112 ? 35.827 -0.188 -56.818 1.00 97.12 112 LEU A CA 1
ATOM 867 C C . LEU A 1 112 ? 37.146 0.599 -56.765 1.00 97.12 112 LEU A C 1
ATOM 869 O O . LEU A 1 112 ? 37.850 0.665 -57.772 1.00 97.12 112 LEU A O 1
ATOM 873 N N . LEU A 1 113 ? 37.525 1.128 -55.595 1.00 96.81 113 LEU A N 1
ATOM 874 C CA . LEU A 1 113 ? 38.788 1.849 -55.406 1.00 96.81 113 LEU A CA 1
ATOM 875 C C . LEU A 1 113 ? 40.011 0.973 -55.737 1.00 96.81 113 LEU A C 1
ATOM 877 O O . LEU A 1 113 ? 40.929 1.414 -56.432 1.00 96.81 113 LEU A O 1
ATOM 881 N N . MET A 1 114 ? 40.013 -0.284 -55.286 1.00 96.69 114 MET A N 1
ATOM 882 C CA . MET A 1 114 ? 41.082 -1.247 -55.565 1.00 96.69 114 MET A CA 1
ATOM 883 C C . MET A 1 114 ? 41.234 -1.523 -57.067 1.00 96.69 114 MET A C 1
ATOM 885 O O . MET A 1 114 ? 42.350 -1.697 -57.549 1.00 96.69 114 MET A O 1
ATOM 889 N N . TRP A 1 115 ? 40.131 -1.527 -57.819 1.00 96.69 115 TRP A N 1
ATOM 890 C CA . TRP A 1 115 ? 40.166 -1.729 -59.266 1.00 96.69 115 TRP A CA 1
ATOM 891 C C . TRP A 1 115 ? 40.706 -0.506 -60.027 1.00 96.69 115 TRP A C 1
ATOM 893 O O . TRP A 1 115 ? 41.509 -0.660 -60.946 1.00 96.69 115 TRP A O 1
ATOM 903 N N . ILE A 1 116 ? 40.317 0.715 -59.637 1.00 96.62 116 ILE A N 1
ATOM 904 C CA . ILE A 1 116 ? 40.682 1.938 -60.381 1.00 96.62 116 ILE A CA 1
ATOM 905 C C . ILE A 1 116 ? 42.079 2.477 -60.056 1.00 96.62 116 ILE A C 1
ATOM 907 O O . ILE A 1 116 ? 42.703 3.118 -60.901 1.00 96.62 116 ILE A O 1
ATOM 911 N N . THR A 1 117 ? 42.587 2.235 -58.848 1.00 96.56 117 THR A N 1
ATOM 912 C CA . THR A 1 117 ? 43.893 2.747 -58.398 1.00 96.56 117 THR A CA 1
ATOM 913 C C . THR A 1 117 ? 45.078 2.324 -59.282 1.00 96.56 117 THR A C 1
ATOM 915 O O . THR A 1 117 ? 45.817 3.219 -59.701 1.00 96.56 117 THR A O 1
ATOM 918 N N . PRO A 1 118 ? 45.278 1.043 -59.666 1.00 96.00 118 PRO A N 1
ATOM 919 C CA . PRO A 1 118 ? 46.383 0.671 -60.556 1.00 96.00 118 PRO A CA 1
ATOM 920 C C . PRO A 1 118 ? 46.239 1.272 -61.962 1.00 96.00 118 PRO A C 1
ATOM 922 O O . PRO A 1 118 ? 47.241 1.623 -62.590 1.00 96.00 118 PRO A O 1
ATOM 925 N N . ILE A 1 119 ? 45.004 1.438 -62.446 1.00 95.88 119 ILE A N 1
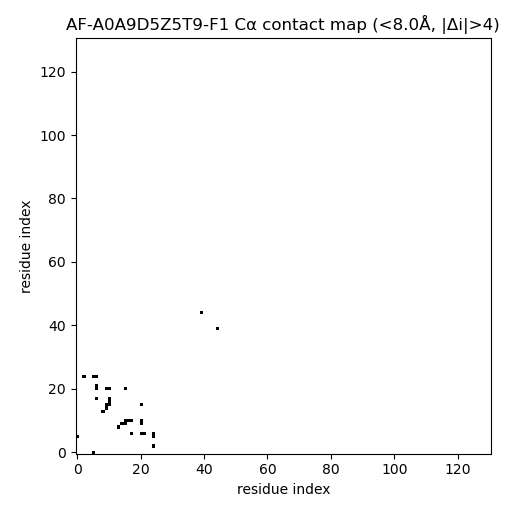ATOM 926 C CA . ILE A 1 119 ? 44.714 2.061 -63.744 1.00 95.88 119 ILE A CA 1
ATOM 927 C C . ILE A 1 119 ? 45.115 3.541 -63.712 1.00 95.88 119 ILE A C 1
ATOM 929 O O . ILE A 1 119 ? 45.854 3.999 -64.584 1.00 95.88 119 ILE A O 1
ATOM 933 N N . ALA A 1 120 ? 44.690 4.276 -62.680 1.00 94.75 120 ALA A N 1
ATOM 934 C CA . ALA A 1 120 ? 45.012 5.690 -62.506 1.00 94.75 120 ALA A CA 1
ATOM 935 C C . ALA A 1 120 ? 46.528 5.934 -62.391 1.00 94.75 120 ALA A C 1
ATOM 937 O O . ALA A 1 120 ? 47.055 6.830 -63.053 1.00 94.75 120 ALA A O 1
ATOM 938 N N . VAL A 1 121 ? 47.245 5.104 -61.617 1.00 96.00 121 VAL A N 1
ATOM 939 C CA . VAL A 1 121 ? 48.716 5.170 -61.504 1.00 96.00 121 VAL A CA 1
ATOM 940 C C . VAL A 1 121 ? 49.382 4.911 -62.858 1.00 96.00 121 VAL A C 1
ATOM 942 O O . VAL A 1 121 ? 50.265 5.668 -63.262 1.00 96.00 121 VAL A O 1
ATOM 945 N N . SER A 1 122 ? 48.936 3.890 -63.596 1.00 95.25 122 SER A N 1
ATOM 946 C CA . SER A 1 122 ? 49.496 3.554 -64.913 1.00 95.25 122 SER A CA 1
ATOM 947 C C . SER A 1 122 ? 49.351 4.712 -65.906 1.00 95.25 122 SER A C 1
ATOM 949 O O . SER A 1 122 ? 50.333 5.098 -66.541 1.00 95.25 122 SER A O 1
ATOM 951 N N . ILE A 1 123 ? 48.167 5.330 -65.985 1.00 94.31 123 ILE A N 1
ATOM 952 C CA . ILE A 1 123 ? 47.912 6.496 -66.847 1.00 94.31 123 ILE A CA 1
ATOM 953 C C . ILE A 1 123 ? 48.836 7.666 -66.479 1.00 94.31 123 ILE A C 1
ATOM 955 O O . ILE A 1 123 ? 49.472 8.241 -67.363 1.00 94.31 123 ILE A O 1
ATOM 959 N N . ALA A 1 124 ? 48.973 7.983 -65.186 1.00 94.25 124 ALA A N 1
ATOM 960 C CA . ALA A 1 124 ? 49.845 9.063 -64.725 1.00 94.25 124 ALA A CA 1
ATOM 961 C C . ALA A 1 124 ? 51.316 8.830 -65.116 1.00 94.25 124 ALA A C 1
ATOM 963 O O . ALA A 1 124 ? 51.972 9.737 -65.628 1.00 94.25 124 ALA A O 1
ATOM 964 N N . THR A 1 125 ? 51.826 7.602 -64.950 1.00 94.62 125 THR A N 1
ATOM 965 C CA . THR A 1 125 ? 53.202 7.266 -65.363 1.00 94.62 125 THR A CA 1
ATOM 966 C C . THR A 1 125 ? 53.414 7.351 -66.873 1.00 94.62 125 THR A C 1
ATOM 968 O O . THR A 1 125 ? 54.515 7.672 -67.318 1.00 94.62 125 THR A O 1
ATOM 971 N N . MET A 1 126 ? 52.378 7.070 -67.668 1.00 94.50 126 MET A N 1
ATOM 972 C CA . MET A 1 126 ? 52.446 7.139 -69.123 1.00 94.50 126 MET A CA 1
ATOM 973 C C . MET A 1 126 ? 52.514 8.595 -69.592 1.00 94.50 126 MET A C 1
ATOM 975 O O . MET A 1 126 ? 53.406 8.925 -70.362 1.00 94.50 126 MET A O 1
ATOM 979 N N . ILE A 1 127 ? 51.665 9.483 -69.059 1.00 92.81 127 ILE A N 1
ATOM 980 C CA . ILE A 1 127 ? 51.674 10.923 -69.383 1.00 92.81 127 ILE A CA 1
ATOM 981 C C . ILE A 1 127 ? 53.054 11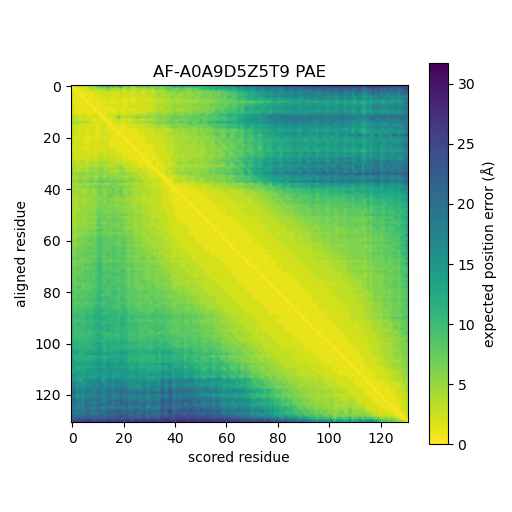.545 -69.124 1.00 92.81 127 ILE A C 1
ATOM 983 O O . ILE A 1 127 ? 53.568 12.247 -69.987 1.00 92.81 127 ILE A O 1
ATOM 987 N N . ILE A 1 128 ? 53.691 11.230 -67.989 1.00 92.06 128 ILE A N 1
ATOM 988 C CA . ILE A 1 128 ? 55.030 11.746 -67.640 1.00 92.06 128 ILE A CA 1
ATOM 989 C C . ILE A 1 128 ? 56.101 11.327 -68.660 1.00 92.06 128 ILE A C 1
ATOM 991 O O . ILE A 1 128 ? 57.044 12.071 -68.886 1.00 92.06 128 ILE A O 1
ATOM 995 N N . LYS A 1 129 ? 55.985 10.144 -69.278 1.00 87.81 129 LYS A N 1
ATOM 996 C CA . LYS A 1 129 ? 56.963 9.656 -70.269 1.00 87.81 129 LYS A CA 1
ATOM 997 C C . LYS A 1 129 ? 56.804 10.280 -71.661 1.00 87.81 129 LYS A C 1
ATOM 999 O O . LYS A 1 129 ? 57.716 10.140 -72.469 1.00 87.81 129 LYS A O 1
ATOM 1004 N N . PHE A 1 130 ? 55.656 10.889 -71.959 1.00 81.50 130 PHE A N 1
ATOM 1005 C CA . PHE A 1 130 ? 55.338 11.474 -73.269 1.00 81.50 130 PHE A CA 1
ATOM 1006 C C . PHE A 1 130 ? 55.339 13.016 -73.269 1.00 81.50 130 PHE A C 1
ATOM 1008 O O . PHE A 1 130 ? 54.990 13.612 -74.289 1.00 81.50 130 PHE A O 1
ATOM 1015 N N . VAL A 1 131 ? 55.733 13.648 -72.157 1.00 74.44 131 VAL A N 1
ATOM 1016 C CA . VAL A 1 131 ? 55.997 15.094 -72.013 1.00 74.44 131 VAL A CA 1
ATOM 1017 C C . VAL A 1 131 ? 57.499 15.305 -71.896 1.00 74.44 131 VAL A C 1
ATOM 1019 O O . VAL A 1 131 ? 58.014 16.191 -72.611 1.00 74.44 131 VAL A O 1
#

Secondary structure (DSSP, 8-state):
--HHHHHHHHHHHS---HHHHHHHHHHHHHHHHHHHTTSPPHHHHHHHHHHHHHHHHHHHHHHHHHHHHHHHHHHHHHHHHHHHHHHHHHHHHHHHHHHHHHHHHHHHHHHHHHHHHHHHHHHHHHHHHT-

Solvent-accessible surface area (backbone atoms only — not comparable to full-atom values): 7241 Å² total; per-residue (Å²): 131,66,65,66,61,52,37,48,46,34,36,74,76,65,71,32,54,70,68,57,26,50,50,52,54,48,54,53,50,51,54,49,53,65,68,50,74,80,56,84,47,75,62,57,55,51,50,54,54,49,52,54,52,49,53,54,50,50,54,54,49,51,54,52,49,52,54,51,50,54,54,50,50,54,50,49,54,55,49,50,54,51,48,53,54,51,51,54,53,50,52,54,52,49,52,54,50,52,53,49,51,50,51,54,52,50,53,52,51,50,55,51,49,66,62,47,49,62,54,55,53,51,52,54,58,50,55,64,74,77,109

Radius of gyration: 53.11 Å; Cα contacts (8 Å, |Δi|>4): 17; chains: 1; bounding box: 93×21×144 Å

Sequence (131 aa):
MDTHEVIGTLTAEYDLDLKQAEGVVYAVRQGHSSSIEGLATKQDLSDVRTELKQDIADVKAELKQDITDVKAELKQDIADVKQDIADVKVELKQDIADVKQDIVRIDSNMKLLMWITPIAVSIATMIIKFV

Mean predicted aligned error: 7.79 Å

Foldseek 3Di:
DPLVVQLVCCCPVVVDDSVRSVVVSVVVVVVVVVVCPPDDDPVNVVVVVVVVVVVVVVVVVVVVVVVVVVVVVVVVVVVVVVVVVVVVVVVVVVVVVVVVVVVVVVVVVVVVCVVCVVVVVVVVVVVVVVD

pLDDT: mean 96.32, std 3.62, range [74.44, 98.81]